Protein AF-A0A920FLM6-F1 (afdb_monomer_lite)

Foldseek 3Di:
DDDKDKDKDWAADPDDDPPFDWDQPDVVGITTIDIDTDDDDPDDVVVVLVVQVVVCVVVVHAGPDDPVNVVVVVVVVVVVVVVVVVVVD

Structure (mmCIF, N/CA/C/O backbone):
data_AF-A0A920FLM6-F1
#
_entry.id   AF-A0A920FLM6-F1
#
loop_
_atom_site.group_PDB
_atom_site.id
_atom_site.type_symbol
_atom_site.label_atom_id
_atom_site.label_alt_id
_atom_site.label_comp_id
_atom_site.label_asym_id
_atom_site.label_entity_id
_atom_site.label_seq_id
_atom_site.pdbx_PDB_ins_code
_atom_site.Cartn_x
_atom_site.Cartn_y
_atom_site.Cartn_z
_atom_site.occupancy
_atom_site.B_iso_or_equiv
_atom_site.auth_seq_id
_atom_site.auth_comp_id
_atom_site.auth_asym_id
_atom_site.auth_atom_id
_atom_site.pdbx_PDB_model_num
ATOM 1 N N . MET A 1 1 ? -8.539 1.554 -18.166 1.00 40.28 1 MET A N 1
ATOM 2 C CA . MET A 1 1 ? -8.072 2.947 -18.006 1.00 40.28 1 MET A CA 1
ATOM 3 C C . MET A 1 1 ? -6.569 2.917 -18.274 1.00 40.28 1 MET A C 1
ATOM 5 O O . MET A 1 1 ? -5.811 2.656 -17.358 1.00 40.28 1 MET A O 1
ATOM 9 N N . ASN A 1 2 ? -6.137 3.046 -19.534 1.00 46.91 2 ASN A N 1
ATOM 10 C CA . ASN A 1 2 ? -4.723 2.877 -19.909 1.00 46.91 2 ASN A CA 1
ATOM 11 C C . ASN A 1 2 ? -4.061 4.250 -19.945 1.00 46.91 2 ASN A C 1
ATOM 13 O O . ASN A 1 2 ? -4.019 4.905 -20.983 1.00 46.91 2 ASN A O 1
ATOM 17 N N . LYS A 1 3 ? -3.647 4.733 -18.774 1.00 57.28 3 LYS A N 1
ATOM 18 C CA . LYS A 1 3 ? -2.945 6.007 -18.653 1.00 57.28 3 LYS A CA 1
ATOM 19 C C . LYS A 1 3 ? -1.458 5.728 -18.882 1.00 57.28 3 LYS A C 1
ATOM 21 O O . LYS A 1 3 ? -0.812 5.133 -18.028 1.00 57.28 3 LYS A O 1
ATOM 26 N N . GLN A 1 4 ? -0.959 6.081 -20.063 1.00 58.53 4 GLN A N 1
ATOM 27 C CA . GLN A 1 4 ? 0.456 5.968 -20.414 1.00 58.53 4 GLN A CA 1
ATOM 28 C C . GLN A 1 4 ? 1.161 7.257 -19.994 1.00 58.53 4 GLN A C 1
ATOM 30 O O . GLN A 1 4 ? 0.738 8.349 -20.377 1.00 58.53 4 GLN A O 1
ATOM 35 N N . PHE A 1 5 ? 2.200 7.124 -19.176 1.00 68.50 5 PHE A N 1
ATOM 36 C CA . PHE A 1 5 ? 3.053 8.230 -18.769 1.00 68.50 5 PHE A CA 1
ATOM 37 C C . PHE A 1 5 ? 4.421 8.043 -19.413 1.00 68.50 5 PHE A C 1
ATOM 39 O O . PHE A 1 5 ? 5.015 6.967 -19.342 1.00 68.50 5 PHE A O 1
ATOM 46 N N . GLU A 1 6 ? 4.907 9.096 -20.056 1.00 72.94 6 GLU A N 1
ATOM 47 C CA . GLU A 1 6 ? 6.243 9.138 -20.632 1.00 72.94 6 GLU A CA 1
ATOM 48 C C . GLU A 1 6 ? 7.028 10.226 -19.918 1.00 72.94 6 GLU A C 1
ATOM 50 O O . GLU A 1 6 ? 6.614 11.387 -19.877 1.00 72.94 6 GLU A O 1
ATOM 55 N N . LEU A 1 7 ? 8.151 9.835 -19.325 1.00 76.31 7 LEU A N 1
ATOM 56 C CA . LEU A 1 7 ? 9.084 10.754 -18.703 1.00 76.31 7 LEU A CA 1
ATOM 57 C C . LEU A 1 7 ? 10.171 11.100 -19.722 1.00 76.31 7 LEU A C 1
ATOM 59 O O . LEU A 1 7 ? 10.880 10.222 -20.213 1.00 76.31 7 LEU A O 1
ATOM 63 N N . ILE A 1 8 ? 10.302 12.387 -20.037 1.00 83.12 8 ILE A N 1
ATOM 64 C CA . ILE A 1 8 ? 11.357 12.899 -20.914 1.00 83.12 8 ILE A CA 1
ATOM 65 C C . ILE A 1 8 ? 12.430 13.546 -20.038 1.00 83.12 8 ILE A C 1
ATOM 67 O O . ILE A 1 8 ? 12.192 14.574 -19.405 1.00 83.12 8 ILE A O 1
ATOM 71 N N . CYS A 1 9 ? 13.618 12.949 -20.028 1.00 80.81 9 CYS A N 1
ATOM 72 C CA . CYS A 1 9 ? 14.778 13.404 -19.272 1.00 80.81 9 CYS A CA 1
ATOM 73 C C . CYS A 1 9 ? 15.871 13.935 -20.206 1.00 80.81 9 CYS A C 1
ATOM 75 O O . CYS A 1 9 ? 16.041 13.456 -21.328 1.00 80.81 9 CYS A O 1
ATOM 77 N N . LEU A 1 10 ? 16.642 14.914 -19.725 1.00 86.56 10 LEU A N 1
ATOM 78 C CA . LEU A 1 10 ? 17.836 15.418 -20.406 1.00 86.56 10 LEU A CA 1
ATOM 79 C C . LEU A 1 10 ? 19.081 15.013 -19.622 1.00 86.56 10 LEU A C 1
ATOM 81 O O . LEU A 1 10 ? 19.355 15.568 -18.557 1.00 86.56 10 LEU A O 1
ATOM 85 N N . GLU A 1 11 ? 19.854 14.087 -20.173 1.00 84.00 11 GLU A N 1
ATOM 86 C CA . GLU A 1 11 ? 21.088 13.594 -19.561 1.00 84.00 11 GLU A CA 1
ATOM 87 C C . GLU A 1 11 ? 22.320 14.214 -20.225 1.00 84.00 11 GLU A C 1
ATOM 89 O O . GLU A 1 11 ? 22.294 14.601 -21.395 1.00 84.00 11 GLU A O 1
ATOM 94 N N . GLU A 1 12 ? 23.418 14.332 -19.480 1.00 81.31 12 GLU A N 1
ATOM 95 C CA . GLU A 1 12 ? 24.690 14.786 -20.044 1.00 81.31 12 GLU A CA 1
ATOM 96 C C . GLU A 1 12 ? 25.279 13.734 -20.983 1.00 81.31 12 GLU A C 1
ATOM 98 O O . GLU A 1 12 ? 25.333 12.543 -20.669 1.00 81.31 12 GLU A O 1
ATOM 103 N N . LEU A 1 13 ? 25.754 14.189 -22.141 1.00 77.12 13 LEU A N 1
ATOM 104 C CA . LEU A 1 13 ? 26.421 13.334 -23.109 1.00 77.12 13 LEU A CA 1
ATOM 105 C C . LEU A 1 13 ? 27.922 13.282 -22.786 1.00 77.12 13 LEU A C 1
ATOM 107 O O . LEU A 1 13 ? 28.648 14.232 -23.076 1.00 77.12 13 LEU A O 1
ATOM 111 N N . LYS A 1 14 ? 28.384 12.186 -22.173 1.00 72.44 14 LYS A N 1
ATOM 112 C CA . LYS A 1 14 ? 29.813 11.985 -21.863 1.00 72.44 14 LYS A CA 1
ATOM 113 C C . LYS A 1 14 ? 30.621 11.528 -23.081 1.00 72.44 14 LYS A C 1
ATOM 115 O O . LYS A 1 14 ? 31.758 11.955 -23.244 1.00 72.44 14 LYS A O 1
ATOM 120 N N . GLU A 1 15 ? 30.019 10.715 -23.947 1.00 74.31 15 GLU A N 1
ATOM 121 C CA . GLU A 1 15 ? 30.620 10.208 -25.184 1.00 74.31 15 GLU A CA 1
ATOM 122 C C . GLU A 1 15 ? 29.604 10.271 -26.338 1.00 74.31 15 GLU A C 1
ATOM 124 O O . GLU A 1 15 ? 28.399 10.210 -26.085 1.0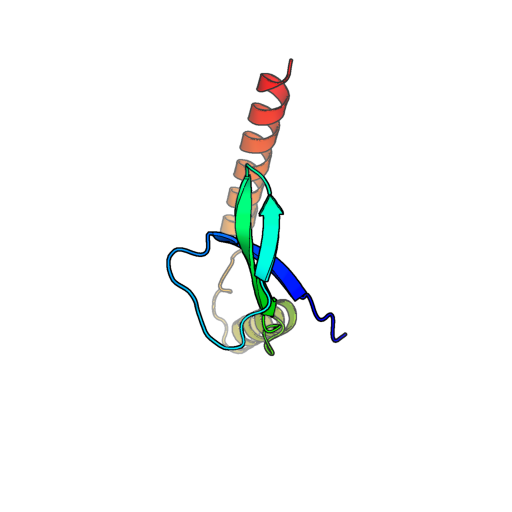0 74.31 15 GLU A O 1
ATOM 129 N N . PRO A 1 16 ? 30.041 10.419 -27.603 1.00 72.75 16 PRO A N 1
ATOM 130 C CA . PRO A 1 16 ? 29.127 10.474 -28.736 1.00 72.75 16 PRO A CA 1
ATOM 131 C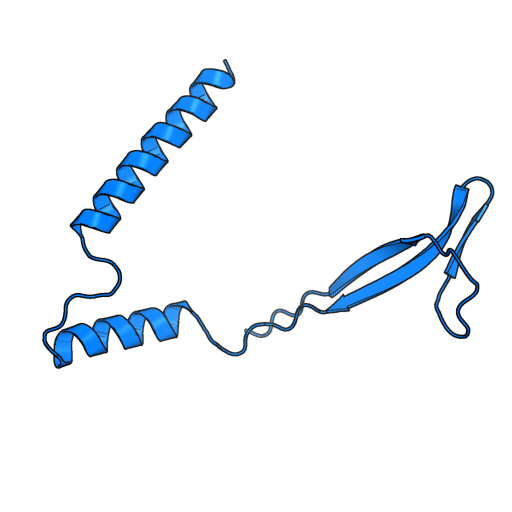 C . PRO A 1 16 ? 28.488 9.104 -28.988 1.00 72.75 16 PRO A C 1
ATOM 133 O O . PRO A 1 16 ? 29.137 8.179 -29.472 1.00 72.75 16 PRO A O 1
ATOM 136 N N . GLU A 1 17 ? 27.194 8.996 -28.701 1.00 75.19 17 GLU A N 1
ATOM 137 C CA . GLU A 1 17 ? 26.398 7.807 -28.995 1.00 75.19 17 GLU A CA 1
ATOM 138 C C . GLU A 1 17 ? 25.762 7.938 -30.394 1.00 75.19 17 GLU A C 1
ATOM 140 O O . GLU A 1 17 ? 25.018 8.894 -30.649 1.00 75.19 17 GLU A O 1
ATOM 145 N N . PRO A 1 18 ? 26.043 7.017 -31.333 1.00 72.94 18 PRO A N 1
ATOM 146 C CA . PRO A 1 18 ? 25.439 7.062 -32.657 1.00 72.94 18 PRO A CA 1
ATOM 147 C C . PRO A 1 18 ? 23.923 6.827 -32.562 1.00 72.94 18 PRO A C 1
ATOM 149 O O . PRO A 1 18 ? 23.464 5.960 -31.824 1.00 72.94 18 PRO A O 1
ATOM 152 N N . PHE A 1 19 ? 23.154 7.594 -33.341 1.00 76.06 19 PHE A N 1
ATOM 153 C CA . PHE A 1 19 ? 21.684 7.534 -33.449 1.00 76.06 19 PHE A CA 1
ATOM 154 C C . PHE A 1 19 ? 20.872 8.055 -32.247 1.00 76.06 19 PHE A C 1
ATOM 156 O O . PHE A 1 19 ? 19.644 7.994 -32.286 1.00 76.06 19 PHE A O 1
ATOM 163 N N . VAL A 1 20 ? 21.510 8.628 -31.220 1.00 77.69 20 VAL A N 1
ATOM 164 C CA . VAL A 1 20 ? 20.797 9.255 -30.094 1.00 77.69 20 VAL A CA 1
ATOM 165 C C . VAL A 1 20 ? 20.453 10.719 -30.416 1.00 77.69 20 VAL A C 1
ATOM 167 O O . VAL A 1 20 ? 21.336 11.472 -30.836 1.00 77.69 20 VAL A O 1
ATOM 170 N N . PRO A 1 21 ? 19.200 11.170 -30.204 1.00 80.94 21 PRO A N 1
ATOM 171 C CA . PRO A 1 21 ? 18.842 12.580 -30.323 1.00 80.94 21 PRO A CA 1
ATOM 172 C C . PRO A 1 21 ? 19.587 13.438 -29.290 1.00 80.94 21 PRO A C 1
ATOM 174 O O . PRO A 1 21 ? 19.427 13.268 -28.077 1.00 80.94 21 PRO A O 1
ATOM 177 N N . ILE A 1 22 ? 20.396 14.380 -29.778 1.00 83.56 22 ILE A N 1
ATOM 178 C CA . ILE A 1 22 ? 21.198 15.296 -28.960 1.00 83.56 22 ILE A CA 1
ATOM 179 C C . ILE A 1 22 ? 20.681 16.722 -29.148 1.00 83.56 22 ILE A C 1
ATOM 181 O O . ILE A 1 22 ? 20.498 17.183 -30.274 1.00 83.56 22 ILE A O 1
ATOM 185 N N . ILE A 1 23 ? 20.497 17.433 -28.038 1.00 84.88 23 ILE A N 1
ATOM 186 C CA . ILE A 1 23 ? 20.226 18.868 -28.006 1.00 84.88 23 ILE A CA 1
ATOM 187 C C . ILE A 1 23 ? 21.542 19.591 -27.709 1.00 84.88 23 ILE A C 1
ATOM 189 O O . ILE A 1 23 ? 22.181 19.354 -26.680 1.00 84.88 23 ILE A O 1
ATOM 193 N N . ASP A 1 24 ? 21.940 20.482 -28.613 1.00 83.06 24 ASP A N 1
ATOM 194 C CA . ASP A 1 24 ? 23.062 21.395 -28.404 1.00 83.06 24 ASP A CA 1
ATOM 195 C C . ASP A 1 24 ? 22.575 22.646 -27.659 1.00 83.06 24 ASP A C 1
ATOM 197 O O . ASP A 1 24 ? 21.699 23.365 -28.141 1.00 83.06 24 ASP A O 1
ATOM 201 N N . LEU A 1 25 ? 23.114 22.890 -26.463 1.00 83.81 25 LEU A N 1
ATOM 202 C CA . LEU A 1 25 ? 22.770 24.039 -25.619 1.00 83.81 25 LEU A CA 1
ATOM 203 C C . LEU A 1 25 ? 23.834 25.152 -25.697 1.00 83.81 25 LEU A C 1
ATOM 205 O O . LEU A 1 25 ? 23.866 26.042 -24.840 1.00 83.81 25 LEU A O 1
ATOM 209 N N . GLY A 1 26 ? 24.729 25.105 -26.690 1.00 82.19 26 GLY A N 1
ATOM 210 C CA . GLY A 1 26 ? 25.805 26.071 -26.892 1.00 82.19 26 GLY A CA 1
ATOM 211 C C . GLY A 1 26 ? 26.822 26.045 -25.740 1.00 82.19 26 GLY A C 1
ATOM 212 O O . GLY A 1 26 ? 27.399 24.994 -25.459 1.00 82.19 26 GLY A O 1
ATOM 213 N N . PRO A 1 27 ? 27.057 27.160 -25.019 1.00 82.88 27 PRO A N 1
ATOM 214 C CA . PRO A 1 27 ? 28.060 27.221 -23.947 1.00 82.88 27 PRO A CA 1
ATOM 215 C C . PRO A 1 27 ? 27.745 26.312 -22.747 1.00 82.88 27 PRO A C 1
ATOM 217 O O . PRO A 1 27 ? 28.609 26.093 -21.903 1.00 82.88 27 PRO A O 1
ATOM 220 N N . LYS A 1 28 ? 26.517 25.783 -22.656 1.00 78.06 28 LYS A N 1
ATOM 221 C CA . LYS A 1 28 ? 26.078 24.859 -21.598 1.00 78.06 28 LYS A CA 1
ATOM 222 C C . LYS A 1 28 ? 26.270 23.378 -21.963 1.00 78.06 28 LYS A C 1
ATOM 224 O O . LYS A 1 28 ? 25.841 22.515 -21.201 1.00 78.06 28 LYS A O 1
ATOM 229 N N . GLY A 1 29 ? 26.905 23.086 -23.101 1.00 81.88 29 GLY A N 1
ATOM 230 C CA . GLY A 1 29 ? 27.243 21.732 -23.539 1.00 81.88 29 GLY A CA 1
ATOM 231 C C . GLY A 1 29 ? 26.128 21.025 -24.313 1.00 81.88 29 GLY A C 1
ATOM 232 O O . GLY A 1 29 ? 25.152 21.636 -24.746 1.00 81.88 29 GLY A O 1
ATOM 233 N N . LYS A 1 30 ? 26.290 19.712 -24.503 1.00 84.19 30 LYS A N 1
ATOM 234 C CA . LYS A 1 30 ? 25.354 18.855 -25.244 1.00 84.19 30 LYS A CA 1
ATOM 235 C C . LYS A 1 30 ? 24.643 17.901 -24.292 1.00 84.19 30 LYS A C 1
ATOM 237 O O . LYS A 1 30 ? 25.285 17.276 -23.448 1.00 84.19 30 LYS A O 1
ATOM 242 N N . LYS A 1 31 ? 23.326 17.772 -24.445 1.00 85.38 31 LYS A N 1
ATOM 243 C CA . LYS A 1 31 ? 22.509 16.833 -23.668 1.00 85.38 31 LYS A CA 1
ATOM 244 C C . LYS A 1 31 ? 21.804 15.848 -24.583 1.00 85.38 31 LYS A C 1
ATOM 246 O O . LYS A 1 31 ? 21.354 16.229 -25.660 1.00 85.38 31 LYS A O 1
ATOM 251 N N . LYS A 1 32 ? 21.691 14.596 -24.155 1.00 84.75 32 LYS A N 1
ATOM 252 C CA . LYS A 1 32 ? 20.872 13.590 -24.832 1.00 84.75 32 LYS A CA 1
ATOM 253 C C . LYS A 1 32 ? 19.463 13.573 -24.257 1.00 84.75 32 LYS A C 1
ATOM 255 O O . LYS A 1 32 ? 19.278 13.774 -23.055 1.00 84.75 32 LYS A O 1
ATOM 260 N N . VAL A 1 33 ? 18.481 13.339 -25.121 1.00 83.62 33 VAL A N 1
ATOM 261 C CA . VAL A 1 33 ? 17.088 13.138 -24.711 1.00 83.62 33 VAL A CA 1
ATOM 262 C C . VAL A 1 33 ? 16.884 11.660 -24.411 1.00 83.62 33 VAL A C 1
ATOM 264 O O . VAL A 1 33 ? 17.127 10.817 -25.271 1.00 83.62 33 VAL A O 1
ATOM 267 N N . VAL A 1 34 ? 16.424 11.349 -23.204 1.00 81.81 34 VAL A N 1
ATOM 268 C CA . VAL A 1 34 ? 16.090 9.988 -22.783 1.00 81.81 34 VAL A CA 1
ATOM 269 C C . VAL A 1 34 ? 14.598 9.928 -22.498 1.00 81.81 34 VAL A C 1
ATOM 271 O O . VAL A 1 34 ? 14.087 10.675 -21.666 1.00 81.81 34 VAL A O 1
ATOM 274 N N . MET A 1 35 ? 13.900 9.043 -23.205 1.00 80.12 35 MET A N 1
ATOM 275 C CA . MET A 1 35 ? 12.501 8.723 -22.941 1.00 80.12 35 MET A CA 1
ATOM 276 C C . MET A 1 35 ? 12.444 7.486 -22.054 1.00 80.12 35 MET A C 1
ATOM 278 O O . MET A 1 35 ? 12.896 6.412 -22.445 1.00 80.12 35 MET A O 1
ATOM 282 N N . GLN A 1 36 ? 11.894 7.647 -20.857 1.00 73.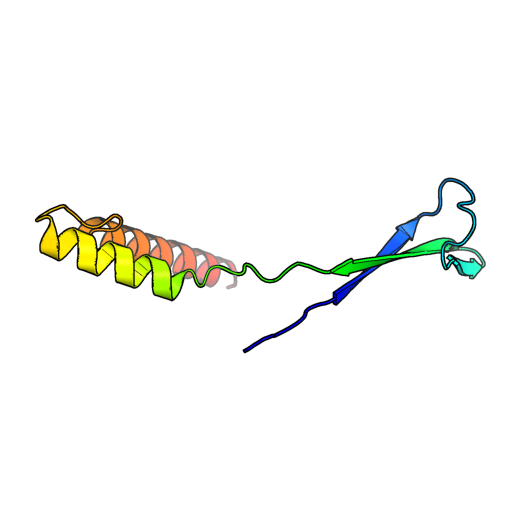00 36 GLN A N 1
ATOM 283 C CA . GLN A 1 36 ? 11.610 6.549 -19.949 1.00 73.00 36 GLN A CA 1
ATOM 284 C C . GLN A 1 36 ? 10.100 6.350 -19.916 1.00 73.00 36 GLN A C 1
ATOM 286 O O . GLN A 1 36 ? 9.344 7.206 -19.456 1.00 73.00 36 GLN A O 1
ATOM 291 N N . THR A 1 37 ? 9.650 5.219 -20.445 1.00 71.12 37 THR A N 1
ATOM 292 C CA . THR A 1 37 ? 8.259 4.798 -20.308 1.00 71.12 37 THR A CA 1
ATOM 293 C C . THR A 1 37 ? 8.154 3.978 -19.035 1.00 71.12 37 THR A C 1
ATOM 295 O O . THR A 1 37 ? 8.677 2.862 -18.970 1.00 71.12 37 THR A O 1
ATOM 298 N N . GLU A 1 38 ? 7.469 4.507 -18.026 1.00 66.25 38 GLU A N 1
ATOM 299 C CA . GLU A 1 38 ? 7.069 3.668 -16.904 1.00 66.25 38 GLU A CA 1
ATOM 300 C C . GLU A 1 38 ? 5.958 2.741 -17.388 1.00 66.25 38 GLU A C 1
ATOM 302 O O . GLU A 1 38 ? 4.880 3.178 -17.801 1.00 66.25 38 GLU A O 1
ATOM 307 N N . LYS A 1 39 ? 6.238 1.436 -17.395 1.00 60.81 39 LYS A N 1
ATOM 308 C CA . LYS A 1 39 ? 5.205 0.448 -17.688 1.00 60.81 39 LYS A CA 1
ATOM 309 C C . LYS A 1 39 ? 4.171 0.529 -16.573 1.00 60.81 39 LYS A C 1
ATOM 311 O O . LYS A 1 39 ? 4.509 0.340 -15.407 1.00 60.81 39 LYS A O 1
ATOM 316 N N . SER A 1 40 ? 2.914 0.780 -16.930 1.00 64.00 40 SER A N 1
ATOM 317 C CA . SER A 1 40 ? 1.819 0.598 -15.985 1.00 64.00 40 SER A CA 1
ATOM 318 C C . SER A 1 40 ? 1.856 -0.846 -15.493 1.00 64.00 40 SER A C 1
ATOM 320 O O . SER A 1 40 ? 1.869 -1.763 -16.317 1.00 64.00 40 SER A O 1
ATOM 322 N N . SER A 1 41 ? 1.881 -1.046 -14.175 1.00 66.75 41 SER A N 1
ATOM 323 C CA . SER A 1 41 ? 1.655 -2.367 -13.586 1.00 66.75 41 SER A CA 1
ATOM 324 C C . SER A 1 41 ? 0.368 -2.949 -14.171 1.00 66.75 41 SER A C 1
ATOM 326 O O . SER A 1 41 ? -0.678 -2.303 -14.111 1.00 66.75 41 SER A O 1
ATOM 328 N N . GLU A 1 42 ? 0.439 -4.150 -14.750 1.00 75.12 42 GLU A N 1
ATOM 329 C CA . GLU A 1 42 ? -0.756 -4.876 -15.212 1.00 75.12 42 GLU A CA 1
ATOM 330 C C . GLU A 1 42 ? -1.661 -5.263 -14.034 1.00 75.12 42 GLU A C 1
ATOM 332 O O . GLU A 1 42 ? -2.863 -5.464 -14.198 1.00 75.12 42 GLU A O 1
ATOM 337 N N . THR A 1 43 ? -1.091 -5.321 -12.830 1.00 80.56 43 THR A N 1
ATOM 338 C CA . THR A 1 43 ? -1.794 -5.667 -11.602 1.00 80.56 43 THR A CA 1
ATOM 339 C C . THR A 1 43 ? -2.447 -4.432 -10.993 1.00 80.56 43 THR A C 1
ATOM 341 O O . THR A 1 43 ? -1.758 -3.456 -10.680 1.00 80.56 43 THR A O 1
ATOM 344 N N . ASN A 1 44 ? -3.766 -4.493 -10.788 1.00 86.94 44 ASN A N 1
ATOM 345 C CA . ASN A 1 44 ? -4.521 -3.496 -10.038 1.00 86.94 44 ASN A CA 1
ATOM 346 C C . ASN A 1 44 ? -4.388 -3.778 -8.528 1.00 86.94 44 ASN A C 1
ATOM 348 O O . ASN A 1 44 ? -4.992 -4.735 -8.042 1.00 86.94 44 ASN A O 1
ATOM 352 N N . PRO A 1 45 ? -3.645 -2.955 -7.768 1.00 88.12 45 PRO A N 1
ATOM 353 C CA . PRO A 1 45 ? -3.384 -3.230 -6.358 1.00 88.12 45 PRO A CA 1
ATOM 354 C C . PRO A 1 45 ? -4.656 -3.221 -5.499 1.00 88.12 45 PRO A C 1
ATOM 356 O O . PRO A 1 45 ? -4.763 -4.023 -4.581 1.00 88.12 45 PRO A O 1
ATOM 359 N N . ILE A 1 46 ? -5.646 -2.382 -5.829 1.00 90.69 46 ILE A N 1
ATOM 360 C CA . ILE A 1 46 ? -6.919 -2.312 -5.090 1.00 90.69 46 ILE A CA 1
ATOM 361 C C . ILE A 1 46 ? -7.719 -3.601 -5.296 1.00 90.69 46 ILE A C 1
ATOM 363 O O . ILE A 1 46 ? -8.321 -4.136 -4.370 1.00 90.69 46 ILE A O 1
ATOM 367 N N . GLU A 1 47 ? -7.732 -4.108 -6.528 1.00 92.88 47 GLU A N 1
ATOM 368 C CA . GLU A 1 47 ? -8.415 -5.360 -6.846 1.00 92.88 47 GLU A CA 1
ATOM 369 C C . GLU A 1 47 ? -7.776 -6.545 -6.112 1.00 92.88 47 GLU A C 1
ATOM 371 O O . GLU A 1 47 ? -8.490 -7.373 -5.546 1.00 92.88 47 GLU A O 1
ATOM 376 N N . GLU A 1 48 ? -6.444 -6.608 -6.078 1.00 93.69 48 GLU A N 1
ATOM 377 C CA . GLU A 1 48 ? -5.718 -7.660 -5.365 1.00 93.69 48 GLU A CA 1
ATOM 378 C C . GLU A 1 48 ? -5.904 -7.578 -3.845 1.00 93.69 48 GLU A C 1
ATOM 380 O O . GLU A 1 48 ? -6.108 -8.606 -3.198 1.00 93.69 48 GLU A O 1
ATOM 385 N N . GLU A 1 49 ? -5.933 -6.375 -3.269 1.00 93.69 49 GLU A N 1
ATOM 386 C CA . GLU A 1 49 ? -6.219 -6.177 -1.846 1.00 93.69 49 GLU A CA 1
ATOM 387 C C . GLU A 1 49 ? -7.632 -6.664 -1.482 1.00 93.69 49 GLU A C 1
ATOM 389 O O . GLU A 1 49 ? -7.813 -7.404 -0.512 1.00 93.69 49 GLU A O 1
ATOM 394 N N . LEU A 1 50 ? -8.639 -6.339 -2.301 1.00 95.31 50 LEU A N 1
ATOM 395 C CA . LEU A 1 50 ? -10.012 -6.809 -2.093 1.00 95.31 50 LEU A CA 1
ATOM 396 C C . LEU A 1 50 ? -10.122 -8.335 -2.207 1.00 95.31 50 LEU A C 1
ATOM 398 O O . LEU A 1 50 ? -10.799 -8.966 -1.392 1.00 95.31 50 LEU A O 1
ATOM 402 N N . LYS A 1 51 ? -9.437 -8.948 -3.183 1.00 95.50 51 LYS A N 1
ATOM 403 C CA . L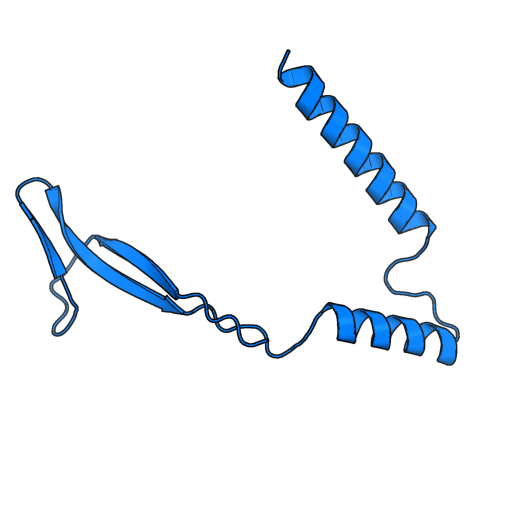YS A 1 51 ? -9.353 -10.414 -3.303 1.00 95.50 51 LYS A CA 1
ATOM 404 C C . LYS A 1 51 ? -8.699 -11.033 -2.067 1.00 9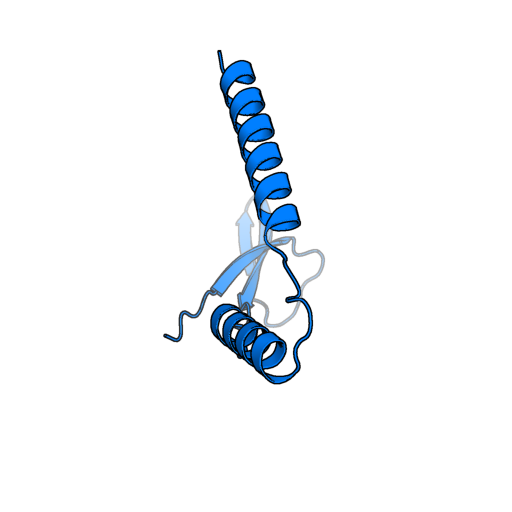5.50 51 LYS A C 1
ATOM 406 O O . LYS A 1 51 ? -9.214 -12.025 -1.547 1.00 95.50 51 LYS A O 1
ATOM 411 N N . SER A 1 52 ? -7.606 -10.443 -1.581 1.00 95.06 52 SER A N 1
ATOM 412 C CA . SER A 1 52 ? -6.909 -10.871 -0.363 1.00 95.06 52 SER A CA 1
ATOM 413 C C . SER A 1 52 ? -7.838 -10.817 0.853 1.00 95.06 52 SER A C 1
ATOM 415 O O . SER A 1 52 ? -7.978 -11.805 1.576 1.00 95.06 52 SER A O 1
ATOM 417 N N . PHE A 1 53 ? -8.584 -9.723 1.016 1.00 95.31 53 PHE A N 1
ATOM 418 C CA . PHE A 1 53 ? -9.538 -9.560 2.110 1.00 95.31 53 PHE A CA 1
ATOM 419 C C . PHE A 1 53 ? -10.669 -10.602 2.076 1.00 95.31 53 PHE A C 1
ATOM 421 O O . PHE A 1 53 ? -10.948 -11.254 3.084 1.00 95.31 53 PHE A O 1
ATOM 428 N N . VAL A 1 54 ? -11.282 -10.827 0.907 1.00 96.81 54 VAL A N 1
ATOM 429 C CA . VAL A 1 54 ? -12.308 -11.871 0.725 1.00 96.81 54 VAL A CA 1
ATOM 430 C C . VAL A 1 54 ? -11.747 -13.258 1.049 1.00 96.81 54 VAL A C 1
ATOM 432 O O . VAL A 1 54 ? -12.420 -14.076 1.680 1.00 96.81 54 VAL A O 1
ATOM 435 N N . ASN A 1 55 ? -10.504 -13.532 0.656 1.00 97.00 55 ASN A N 1
ATOM 436 C CA . ASN A 1 55 ? -9.842 -14.792 0.966 1.00 97.00 55 ASN A CA 1
ATOM 437 C C . ASN A 1 55 ? -9.628 -14.979 2.478 1.00 97.00 55 ASN A C 1
ATOM 439 O O . ASN A 1 55 ? -9.881 -16.065 2.998 1.00 97.00 55 ASN A O 1
ATOM 443 N N . SER A 1 56 ? -9.238 -13.927 3.203 1.00 96.75 56 SER A N 1
ATOM 444 C CA . SER A 1 56 ? -9.119 -13.963 4.666 1.00 96.75 56 SER A CA 1
ATOM 445 C C . SER A 1 56 ? -10.440 -14.313 5.353 1.00 96.75 56 SER A C 1
ATOM 447 O O . SER A 1 56 ? -10.439 -15.133 6.272 1.00 96.75 56 SER A O 1
ATOM 449 N N . ILE A 1 57 ? -11.572 -13.794 4.858 1.00 95.94 57 ILE A N 1
ATOM 450 C CA . ILE A 1 57 ? -12.910 -14.156 5.356 1.00 95.94 57 ILE A CA 1
ATOM 451 C C . ILE A 1 57 ? -13.179 -15.651 5.140 1.00 95.94 57 ILE A C 1
ATOM 453 O O . ILE A 1 57 ? -13.525 -16.359 6.084 1.00 95.94 57 ILE A O 1
ATOM 457 N N . HIS A 1 58 ? -12.990 -16.154 3.916 1.00 97.69 58 HIS A N 1
ATOM 458 C CA . HIS A 1 58 ? -13.268 -17.558 3.595 1.00 97.69 58 HIS A CA 1
ATOM 459 C C . HIS A 1 58 ? -12.354 -18.542 4.331 1.00 97.69 58 HIS A C 1
ATOM 461 O O . HIS A 1 58 ? -12.783 -19.640 4.680 1.00 97.69 58 HIS A O 1
ATOM 467 N N . GLN A 1 59 ? -11.096 -18.165 4.564 1.00 97.00 59 GLN A N 1
ATOM 468 C CA . GLN A 1 59 ? -10.111 -19.008 5.241 1.00 97.00 59 GLN A CA 1
ATOM 469 C C . GLN A 1 59 ? -10.078 -18.801 6.760 1.00 97.00 59 GLN A C 1
ATOM 471 O O . GLN A 1 59 ? -9.285 -19.459 7.433 1.00 97.00 59 GLN A O 1
ATOM 476 N N . ASN A 1 60 ? -10.914 -17.904 7.294 1.00 94.88 60 ASN A N 1
ATOM 477 C CA . ASN A 1 60 ? -10.916 -17.500 8.698 1.00 94.88 60 ASN A CA 1
ATOM 478 C C . ASN A 1 60 ? -9.510 -17.112 9.200 1.00 94.88 60 ASN A C 1
ATOM 480 O O . ASN A 1 60 ? -9.066 -17.520 10.275 1.00 94.88 60 ASN A O 1
ATOM 484 N N . LYS A 1 61 ? -8.780 -16.369 8.364 1.00 95.06 61 LYS A N 1
ATOM 485 C CA . LYS A 1 61 ? -7.449 -15.833 8.659 1.00 95.06 61 LYS A CA 1
ATOM 486 C C . LYS A 1 61 ? -7.560 -14.347 8.951 1.00 95.06 61 LYS A C 1
ATOM 488 O O . LYS A 1 61 ? -8.424 -13.665 8.403 1.00 95.06 61 LYS A O 1
ATOM 493 N N . SER A 1 62 ? -6.644 -13.830 9.760 1.00 93.25 62 SER A N 1
ATOM 494 C CA . SER A 1 62 ? -6.501 -12.384 9.899 1.00 93.25 62 SER A CA 1
ATOM 495 C C . SER A 1 62 ? -6.154 -11.761 8.537 1.00 93.25 62 SER A C 1
ATOM 497 O O . SER A 1 62 ? -5.360 -12.347 7.792 1.00 93.25 62 SER A O 1
ATOM 499 N N . PRO A 1 63 ? -6.756 -10.616 8.173 1.00 94.00 63 PRO A N 1
ATOM 500 C CA . PRO A 1 63 ? -6.327 -9.857 7.005 1.00 94.00 63 PRO A CA 1
ATOM 501 C C . PRO A 1 63 ? -4.896 -9.348 7.197 1.00 94.00 63 PRO A C 1
ATOM 503 O O . PRO A 1 63 ? -4.418 -9.228 8.325 1.00 94.00 63 PRO A O 1
ATOM 506 N N . GLU A 1 64 ? -4.224 -9.048 6.087 1.00 90.62 64 GLU A N 1
ATOM 507 C CA . GLU A 1 64 ? -2.849 -8.531 6.089 1.00 90.62 64 GLU A CA 1
ATOM 508 C C . GLU A 1 64 ? -2.718 -7.232 6.898 1.00 90.62 64 GLU A C 1
ATOM 510 O O . 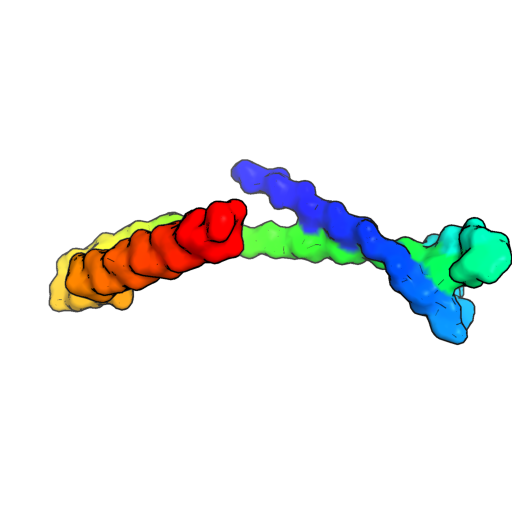GLU A 1 64 ? -1.746 -7.048 7.628 1.00 90.62 64 GLU A O 1
ATOM 515 N N . VAL A 1 65 ? -3.740 -6.375 6.832 1.00 91.81 65 VAL A N 1
ATOM 516 C CA . VAL A 1 65 ? -3.874 -5.186 7.674 1.00 91.81 65 VAL A CA 1
ATOM 517 C C . VAL A 1 65 ? -5.101 -5.347 8.563 1.00 91.81 65 VAL A C 1
ATOM 519 O O . VAL A 1 65 ? -6.234 -5.382 8.083 1.00 91.81 65 VAL A O 1
ATOM 522 N N . ASP A 1 66 ? -4.877 -5.448 9.874 1.00 93.06 66 ASP A N 1
ATOM 523 C CA . ASP A 1 66 ? -5.952 -5.482 10.863 1.00 93.06 66 ASP A CA 1
ATOM 524 C C . ASP A 1 66 ? -6.372 -4.078 11.332 1.00 93.06 66 ASP A C 1
ATOM 526 O O . ASP A 1 66 ? -5.700 -3.067 11.101 1.00 93.06 66 ASP A O 1
ATOM 530 N N . LEU A 1 67 ? -7.519 -4.017 12.015 1.00 93.06 67 LEU A N 1
ATOM 531 C CA . LEU A 1 67 ? -8.114 -2.758 12.466 1.00 93.06 67 LEU A CA 1
ATOM 532 C C . LEU A 1 67 ? -7.203 -1.987 13.434 1.00 93.06 67 LEU A C 1
ATOM 534 O O . LEU A 1 67 ? -7.125 -0.761 13.367 1.00 93.06 67 LEU A O 1
ATOM 538 N N . LEU A 1 68 ? -6.507 -2.695 14.328 1.00 96.19 68 LEU A N 1
ATOM 539 C CA . LEU A 1 68 ? -5.637 -2.073 15.323 1.00 96.19 68 LEU A CA 1
ATOM 540 C C . LEU A 1 68 ? -4.416 -1.427 14.660 1.00 96.19 68 LEU A C 1
ATOM 542 O O . LEU A 1 68 ? -4.016 -0.322 15.027 1.00 96.19 68 LEU A O 1
ATOM 546 N N . SER A 1 69 ? -3.827 -2.114 13.686 1.00 95.44 69 SER A N 1
ATOM 547 C CA . SER A 1 69 ? -2.695 -1.626 12.906 1.00 95.44 69 SER A CA 1
ATOM 548 C C . SER A 1 69 ? -3.105 -0.409 12.082 1.00 95.44 69 SER A C 1
ATOM 550 O O . SER A 1 69 ? -2.420 0.612 12.135 1.00 95.44 69 SER A O 1
ATOM 552 N N . ALA A 1 70 ? -4.269 -0.460 11.424 1.00 94.88 70 ALA A N 1
ATOM 553 C CA . ALA A 1 70 ? -4.825 0.677 10.692 1.00 94.88 70 ALA A CA 1
ATOM 554 C C . ALA A 1 70 ? -5.040 1.904 11.598 1.00 94.88 70 ALA A C 1
ATOM 556 O O . ALA A 1 70 ? -4.637 3.013 11.247 1.00 94.88 70 ALA A O 1
ATOM 557 N N . GLN A 1 71 ? -5.604 1.710 12.796 1.00 97.75 71 GLN A N 1
ATOM 558 C CA . GLN A 1 71 ? -5.819 2.796 13.755 1.00 97.75 71 GLN A CA 1
ATOM 559 C C . GLN A 1 71 ? -4.500 3.432 14.220 1.00 97.75 71 GLN A C 1
ATOM 561 O O . GLN A 1 71 ? -4.398 4.656 14.284 1.00 97.75 71 GLN A O 1
ATOM 566 N N . LYS A 1 72 ? -3.483 2.619 14.532 1.00 97.75 72 LYS A N 1
ATOM 567 C CA . LYS A 1 72 ? -2.166 3.114 14.967 1.00 97.75 72 LYS A CA 1
ATOM 568 C C . LYS A 1 72 ? -1.471 3.927 13.881 1.00 97.75 72 LYS A C 1
ATOM 570 O O . LYS A 1 72 ? -0.913 4.980 14.173 1.00 97.75 72 LYS A O 1
ATOM 575 N N . VAL A 1 73 ? -1.516 3.450 12.638 1.00 97.56 73 VAL A N 1
ATOM 576 C CA . VAL A 1 73 ? -0.925 4.158 11.496 1.00 97.56 73 VAL A CA 1
ATOM 577 C C . VAL A 1 73 ? -1.642 5.484 11.257 1.00 97.56 73 VAL A C 1
ATOM 579 O O . VAL A 1 73 ? -0.979 6.496 11.045 1.00 97.56 73 VAL A O 1
ATOM 582 N N . LEU A 1 74 ? -2.975 5.505 11.350 1.00 97.44 74 LEU A N 1
ATOM 583 C CA . LEU A 1 74 ? -3.746 6.739 11.213 1.00 97.44 74 LEU A CA 1
ATOM 584 C C . LEU A 1 74 ? -3.388 7.758 12.302 1.00 97.44 74 LEU A C 1
ATOM 586 O O . LEU A 1 74 ? -3.165 8.924 11.993 1.00 97.44 74 LEU A O 1
ATOM 590 N N . GLN A 1 75 ? -3.287 7.316 13.556 1.00 97.81 75 GLN A N 1
ATOM 591 C CA . GLN A 1 75 ? -2.889 8.172 14.673 1.00 97.81 75 GLN A CA 1
ATOM 592 C C . GLN A 1 75 ? -1.492 8.772 14.452 1.00 97.81 75 GLN A C 1
ATOM 594 O O . GLN A 1 75 ? -1.314 9.981 14.565 1.00 97.81 75 GLN A O 1
ATOM 599 N N . LEU A 1 76 ? -0.521 7.949 14.049 1.00 97.69 76 LEU A N 1
ATOM 600 C CA . LEU A 1 76 ? 0.829 8.415 13.736 1.00 97.69 76 LEU A CA 1
ATOM 601 C C . LEU A 1 76 ? 0.840 9.412 12.564 1.00 97.69 76 LEU A C 1
ATOM 603 O O . LEU A 1 76 ? 1.567 10.403 12.598 1.00 97.69 76 LEU A O 1
ATOM 607 N N . ALA A 1 77 ? 0.033 9.173 11.526 1.00 97.69 77 ALA A N 1
ATOM 608 C CA . ALA A 1 77 ? -0.080 10.085 10.390 1.00 97.69 77 ALA A CA 1
ATOM 609 C C . ALA A 1 77 ? -0.625 11.461 10.813 1.00 97.69 77 ALA A C 1
ATOM 611 O O . ALA A 1 77 ? -0.131 12.485 10.335 1.00 97.69 77 ALA A O 1
ATOM 612 N N . ILE A 1 78 ? -1.595 11.489 11.734 1.00 97.00 78 ILE A N 1
ATOM 613 C CA . ILE A 1 78 ? -2.119 12.727 12.328 1.00 97.00 78 ILE A CA 1
ATOM 614 C C . ILE A 1 78 ? -1.014 13.450 13.103 1.00 97.00 78 ILE A C 1
ATOM 616 O O . ILE A 1 78 ? -0.757 14.619 12.830 1.00 97.00 78 ILE A O 1
ATOM 620 N N . GLU A 1 79 ? -0.304 12.749 13.990 1.00 96.69 79 GLU A N 1
ATOM 621 C CA . GLU A 1 79 ? 0.790 13.326 14.786 1.00 96.69 79 GLU A CA 1
ATOM 622 C C . GLU A 1 79 ? 1.882 13.951 13.902 1.00 96.69 79 GLU A C 1
ATOM 624 O O . GLU A 1 79 ? 2.335 15.068 14.156 1.00 96.69 79 GLU A O 1
ATOM 629 N N . ILE A 1 80 ? 2.274 13.276 12.816 1.00 96.62 80 ILE A N 1
ATOM 630 C CA . ILE A 1 80 ? 3.241 13.810 11.845 1.00 96.62 80 ILE A CA 1
ATOM 631 C C . ILE A 1 80 ? 2.686 15.063 11.151 1.00 96.62 80 ILE A C 1
ATOM 633 O O . ILE A 1 80 ? 3.397 16.060 11.013 1.00 96.62 80 ILE A O 1
ATOM 637 N N . SER A 1 81 ? 1.421 15.034 10.720 1.00 95.12 81 SER A N 1
ATOM 638 C CA . SER A 1 81 ? 0.774 16.166 10.046 1.00 95.12 81 SER A CA 1
ATOM 639 C C . SER A 1 81 ? 0.696 17.406 10.939 1.00 95.12 81 SER A C 1
ATOM 641 O O . SER A 1 81 ? 0.884 18.531 10.467 1.00 95.12 81 SER A O 1
ATOM 643 N N . GLU A 1 82 ? 0.438 17.218 12.231 1.00 94.62 82 GLU A N 1
ATOM 644 C CA . GLU A 1 82 ? 0.427 18.298 13.216 1.00 94.62 82 GLU A CA 1
ATOM 645 C C . GLU A 1 82 ? 1.821 18.916 13.373 1.00 94.62 82 GLU A C 1
ATOM 647 O O . GLU A 1 82 ? 1.959 20.137 13.303 1.00 94.62 82 GLU A O 1
ATOM 652 N N . GLN A 1 83 ? 2.872 18.097 13.486 1.00 91.75 83 GLN A N 1
ATOM 653 C CA . GLN A 1 83 ? 4.255 18.582 13.596 1.00 91.75 83 GLN A CA 1
ATOM 654 C C . GLN A 1 83 ? 4.701 19.389 12.370 1.00 91.75 83 GLN A C 1
ATOM 656 O O . GLN A 1 83 ? 5.322 20.443 12.514 1.00 91.75 83 GLN A O 1
ATOM 661 N N . ILE A 1 84 ? 4.348 18.938 11.161 1.00 92.75 84 ILE A N 1
ATOM 662 C CA . ILE A 1 84 ? 4.642 19.673 9.921 1.00 92.75 84 ILE A CA 1
ATOM 663 C C . ILE A 1 84 ? 3.947 21.041 9.925 1.00 92.75 84 ILE A C 1
ATOM 665 O O . ILE A 1 84 ? 4.543 22.033 9.512 1.00 92.75 84 ILE A O 1
ATOM 669 N N . THR A 1 85 ? 2.706 21.104 10.413 1.00 79.88 85 THR A N 1
ATOM 670 C CA . THR A 1 85 ? 1.904 22.337 10.445 1.00 79.88 85 THR A CA 1
ATOM 671 C C . THR A 1 85 ? 2.424 23.333 11.484 1.00 79.88 85 THR A C 1
ATOM 673 O O . THR A 1 85 ? 2.480 24.533 11.222 1.00 79.88 85 THR A O 1
ATOM 676 N N . VAL A 1 86 ? 2.847 22.854 12.657 1.00 68.62 86 VAL A N 1
ATOM 677 C CA . VAL A 1 86 ? 3.434 23.696 13.712 1.00 68.62 86 VAL A CA 1
ATOM 678 C C . VAL A 1 86 ? 4.795 24.255 13.286 1.00 68.62 86 VAL A C 1
ATOM 680 O O . VAL A 1 86 ? 5.085 25.407 13.581 1.00 68.62 86 VAL A O 1
ATOM 683 N N . GLY A 1 87 ? 5.601 23.493 12.538 1.00 61.00 87 GLY A N 1
ATOM 684 C CA . GLY A 1 87 ? 6.897 23.948 12.019 1.00 61.00 87 GLY A CA 1
ATOM 685 C C . GLY A 1 87 ? 6.835 24.981 10.882 1.00 61.00 87 GLY A C 1
ATOM 686 O O . GLY A 1 87 ? 7.884 25.460 10.455 1.00 61.00 87 GLY A O 1
ATOM 687 N N . GLN A 1 88 ? 5.642 25.309 10.374 1.00 56.81 88 GLN A N 1
ATOM 688 C CA . GLN A 1 88 ? 5.429 26.327 9.334 1.00 56.81 88 GLN A CA 1
ATOM 689 C C . GLN A 1 88 ? 4.975 27.695 9.882 1.00 56.81 88 GLN A C 1
ATOM 691 O O . GLN A 1 88 ? 4.813 28.620 9.085 1.00 56.81 88 GLN A O 1
ATOM 696 N N . ASN A 1 89 ? 4.788 27.831 11.204 1.00 46.50 89 ASN A N 1
ATOM 697 C CA . ASN A 1 89 ? 4.395 29.080 11.875 1.00 46.50 89 ASN A CA 1
ATOM 698 C C . ASN A 1 89 ? 5.546 29.720 12.657 1.00 46.50 89 ASN A C 1
ATOM 700 O O . ASN A 1 89 ? 6.286 28.977 13.339 1.00 46.50 89 ASN A O 1
#

Sequence (89 aa):
MNKQFELICLEELKEPEPFVPIIDLGPKGKKKVVMQTEKSSETNPIEEELKSFVNSIHQNKSPEVDLLSAQKVLQLAIEISEQITVGQN

Radius of gyration: 23.82 Å; chains: 1; bounding box: 44×48×49 Å

pLDDT: mean 83.54, std 13.33, range [40.28, 97.81]

Secondary structure (DSSP, 8-state):
----EEEEEEEE-SS--TT--EEE-GGG-EEEEEEEEEPPPSS-HHHHHHHHHHHHHHHT---SS-HHHHHHHHHHHHHHHHHHHHTT-